Protein AF-A0A6M1YQ60-F1 (afdb_monomer_lite)

Foldseek 3Di:
DDDPVVVVVVVVVVVVVVVVPPPPDPPPVPPPPPPPPVPPPVQKDKDAALVLQKIKIWAADQATWMWIGRHNPSDIDDIDGQGRARFHKDKDAYNVLQKIKIWGDHPQWIWIWMGRHSPPDIDHIDTPDHPDPVRVCVVVVD

pLDDT: mean 78.51, std 19.52, range [37.66, 98.25]

Structure (mmCIF, N/CA/C/O backbone):
data_AF-A0A6M1YQ60-F1
#
_entry.id   AF-A0A6M1YQ60-F1
#
loop_
_atom_site.group_PDB
_atom_site.id
_atom_site.type_symbol
_atom_site.label_atom_id
_atom_site.label_alt_id
_atom_site.label_comp_id
_atom_site.label_asym_id
_atom_site.label_entity_id
_atom_site.label_seq_id
_atom_site.pdbx_PDB_ins_code
_atom_site.Cartn_x
_atom_site.Cartn_y
_atom_site.Cartn_z
_atom_site.occupancy
_atom_site.B_iso_or_equiv
_atom_site.auth_seq_id
_atom_site.auth_comp_id
_atom_site.auth_asym_id
_atom_site.auth_atom_id
_atom_site.pdbx_PDB_model_num
ATOM 1 N N . MET A 1 1 ? -66.506 -14.012 24.895 1.00 51.00 1 MET A N 1
ATOM 2 C CA . MET A 1 1 ? -65.122 -13.872 25.403 1.00 51.00 1 MET A CA 1
ATOM 3 C C . MET A 1 1 ? -64.561 -12.531 24.919 1.00 51.00 1 MET A C 1
ATOM 5 O O . MET A 1 1 ? -64.234 -12.409 23.747 1.00 51.00 1 MET A O 1
ATOM 9 N N . LYS A 1 2 ? -64.585 -11.475 25.751 1.00 49.53 2 LYS A N 1
ATOM 10 C CA . LYS A 1 2 ? -64.146 -10.119 25.353 1.00 49.53 2 LYS A CA 1
ATOM 11 C C . LYS A 1 2 ? -62.617 -10.096 25.237 1.00 49.53 2 LYS A C 1
ATOM 13 O O . LYS A 1 2 ? -61.923 -10.239 26.238 1.00 49.53 2 LYS A O 1
ATOM 18 N N . ARG A 1 3 ? -62.095 -9.955 24.015 1.00 52.72 3 ARG A N 1
ATOM 19 C CA . ARG A 1 3 ? -60.652 -9.887 23.737 1.00 52.72 3 ARG A CA 1
ATOM 20 C C . ARG A 1 3 ? -60.126 -8.546 24.257 1.00 52.72 3 ARG A C 1
ATOM 22 O O . ARG A 1 3 ? -60.527 -7.496 23.761 1.00 52.72 3 ARG A O 1
ATOM 29 N N . ASN A 1 4 ? -59.280 -8.575 25.287 1.00 48.88 4 ASN A N 1
ATOM 30 C CA . ASN A 1 4 ? -58.733 -7.380 25.935 1.00 48.88 4 ASN A CA 1
ATOM 31 C C . ASN A 1 4 ? -57.696 -6.675 25.038 1.00 48.88 4 ASN A C 1
ATOM 33 O O . ASN A 1 4 ? -56.492 -6.748 25.264 1.00 48.88 4 ASN A O 1
ATOM 37 N N . ILE A 1 5 ? -58.188 -5.961 24.025 1.00 58.28 5 ILE A N 1
ATOM 38 C CA . ILE A 1 5 ? -57.420 -5.145 23.067 1.00 58.28 5 ILE A CA 1
ATOM 39 C C . ILE A 1 5 ? -56.543 -4.082 23.747 1.00 58.28 5 ILE A C 1
ATOM 41 O O . ILE A 1 5 ? -55.521 -3.680 23.196 1.00 58.28 5 ILE A O 1
ATOM 45 N N . LYS A 1 6 ? -56.894 -3.687 24.977 1.00 54.69 6 LYS A N 1
ATOM 46 C CA . LYS A 1 6 ? -56.136 -2.719 25.777 1.00 54.69 6 LYS A CA 1
ATOM 47 C C . LYS A 1 6 ? -54.695 -3.168 26.043 1.00 54.69 6 LYS A C 1
ATOM 49 O O . LYS A 1 6 ? -53.793 -2.349 25.933 1.00 54.69 6 LYS A O 1
ATOM 54 N N . TYR A 1 7 ? -54.462 -4.453 26.321 1.00 56.53 7 TYR A N 1
ATOM 55 C CA . TYR A 1 7 ? -53.107 -4.952 26.593 1.00 56.53 7 TYR A CA 1
ATOM 56 C C . TYR A 1 7 ? -52.267 -5.097 25.321 1.00 56.53 7 TYR A C 1
ATOM 58 O O . TYR A 1 7 ? -51.057 -4.911 25.370 1.00 56.53 7 TYR A O 1
ATOM 66 N N . PHE A 1 8 ? -52.903 -5.375 24.179 1.00 58.25 8 PHE A N 1
ATOM 67 C CA . PHE A 1 8 ? -52.211 -5.501 22.896 1.00 58.25 8 PHE A CA 1
ATOM 68 C C . PHE A 1 8 ? -51.684 -4.148 22.399 1.00 58.25 8 PHE A C 1
ATOM 70 O O . PHE A 1 8 ? -50.525 -4.052 22.010 1.00 58.25 8 PHE A O 1
ATOM 77 N N . LEU A 1 9 ? -52.501 -3.092 22.496 1.00 58.38 9 LEU A N 1
ATOM 78 C CA . LEU A 1 9 ? -52.077 -1.725 22.167 1.00 58.38 9 LEU A CA 1
ATOM 79 C C . LEU A 1 9 ? -51.020 -1.196 23.145 1.00 58.38 9 LEU A C 1
ATOM 81 O O . LEU A 1 9 ? -50.093 -0.502 22.740 1.00 58.38 9 LEU A O 1
ATOM 85 N N . PHE A 1 10 ? -51.123 -1.544 24.429 1.00 60.50 10 PHE A N 1
ATOM 86 C CA . PHE A 1 10 ? -50.132 -1.120 25.417 1.00 60.50 10 PHE A CA 1
ATOM 87 C C . PHE A 1 10 ? -48.773 -1.798 25.189 1.00 60.50 10 PHE A C 1
ATOM 89 O O . PHE A 1 10 ? -47.738 -1.137 25.231 1.00 60.50 10 PHE A O 1
ATOM 96 N N . LEU A 1 11 ? -48.773 -3.097 24.869 1.00 59.19 11 LEU A N 1
ATOM 97 C CA . LEU A 1 11 ? -47.553 -3.840 24.558 1.00 59.19 11 LEU A CA 1
ATOM 98 C C . LEU A 1 11 ? -46.909 -3.360 23.246 1.00 59.19 11 LEU A C 1
ATOM 100 O O . LEU A 1 11 ? -45.688 -3.257 23.185 1.00 59.19 11 LEU A O 1
ATOM 104 N N . SER A 1 12 ? -47.697 -2.996 22.226 1.00 60.25 12 SER A N 1
ATOM 105 C CA . SER A 1 12 ? -47.151 -2.455 20.972 1.00 60.25 12 SER A CA 1
ATOM 106 C C . SER A 1 12 ? -46.519 -1.073 21.150 1.00 60.25 12 SER A C 1
ATOM 108 O O . SER A 1 12 ? -45.469 -0.815 20.572 1.00 60.25 12 SER A O 1
ATOM 110 N N . VAL A 1 13 ? -47.116 -0.197 21.970 1.00 62.91 13 VAL A N 1
ATOM 111 C CA . VAL A 1 13 ? -46.538 1.121 22.293 1.00 62.91 13 VAL A CA 1
ATOM 112 C C . VAL A 1 13 ? -45.266 0.969 23.127 1.00 62.91 13 VAL A C 1
ATOM 114 O O . VAL A 1 13 ? -44.291 1.668 22.872 1.00 62.91 13 VAL A O 1
ATOM 117 N N . LEU A 1 14 ? -45.237 0.023 24.072 1.00 60.06 14 LEU A N 1
ATOM 118 C CA . LEU A 1 14 ? -44.051 -0.254 24.883 1.00 60.06 14 LEU A CA 1
ATOM 119 C C . LEU A 1 14 ? -42.898 -0.803 24.031 1.00 60.06 14 LEU A C 1
ATOM 121 O O . LEU A 1 14 ? -41.773 -0.337 24.162 1.00 60.06 14 LEU A O 1
ATOM 125 N N . ILE A 1 15 ? -43.177 -1.730 23.110 1.00 60.47 15 ILE A N 1
ATOM 126 C CA . ILE A 1 15 ? -42.186 -2.251 22.158 1.00 60.47 15 ILE A CA 1
ATOM 127 C C . ILE A 1 15 ? -41.662 -1.125 21.254 1.00 60.47 15 ILE A C 1
ATOM 129 O O . ILE A 1 15 ? -40.450 -0.987 21.101 1.00 60.47 15 ILE A O 1
ATOM 133 N N . PHE A 1 16 ? -42.541 -0.274 20.716 1.00 57.75 16 PHE A N 1
ATOM 134 C CA . PHE A 1 16 ? -42.133 0.865 19.887 1.00 57.75 16 PHE A CA 1
ATOM 135 C C . PHE A 1 16 ? -41.270 1.867 20.669 1.00 57.75 16 PHE A C 1
ATOM 137 O O . PHE A 1 16 ? -40.276 2.348 20.139 1.00 57.75 16 PHE A O 1
ATOM 144 N N . ALA A 1 17 ? -41.587 2.117 21.945 1.00 55.88 17 ALA A N 1
ATOM 145 C CA . ALA A 1 17 ? -40.809 2.986 22.829 1.00 55.88 17 ALA A CA 1
ATOM 146 C C . ALA A 1 17 ? -39.434 2.400 23.212 1.00 55.88 17 ALA A C 1
ATOM 148 O O . ALA A 1 17 ? -38.486 3.150 23.453 1.00 55.88 17 ALA A O 1
ATOM 149 N N . ILE A 1 18 ? -39.307 1.069 23.272 1.00 57.75 18 ILE A N 1
ATOM 150 C CA . ILE A 1 18 ? -38.025 0.384 23.501 1.00 57.75 18 ILE A CA 1
ATOM 151 C C . ILE A 1 18 ? -37.140 0.500 22.250 1.00 57.75 18 ILE A C 1
ATOM 153 O O . ILE A 1 18 ? -35.975 0.877 22.368 1.00 57.75 18 ILE A O 1
ATOM 157 N N . PHE A 1 19 ? -37.694 0.269 21.052 1.00 54.72 19 PHE A N 1
ATOM 158 C CA . PHE A 1 19 ? -36.961 0.428 19.786 1.00 54.72 19 PHE A CA 1
ATOM 159 C C . PHE A 1 19 ? -36.668 1.893 19.425 1.00 54.72 19 PHE A C 1
ATOM 161 O O . PHE A 1 19 ? -35.659 2.169 18.780 1.00 54.72 19 PHE A O 1
ATOM 168 N N . SER A 1 20 ? -37.497 2.851 19.851 1.00 54.66 20 SER A N 1
ATOM 169 C CA . SER A 1 20 ? -37.264 4.278 19.583 1.00 54.66 20 SER A CA 1
ATOM 170 C C . SER A 1 20 ? -36.186 4.902 20.474 1.00 54.66 20 SER A C 1
ATOM 172 O O . SER A 1 20 ? -35.694 5.980 20.154 1.00 54.66 20 SER A O 1
ATOM 174 N N . ASN A 1 21 ? -35.840 4.267 21.602 1.00 47.41 21 ASN A N 1
ATOM 175 C CA . ASN A 1 21 ? -34.827 4.765 22.544 1.00 47.41 21 ASN A CA 1
ATOM 176 C C . ASN A 1 21 ? -33.454 4.113 22.377 1.00 47.41 21 ASN A C 1
ATOM 178 O O . ASN A 1 21 ? -32.457 4.634 22.879 1.00 47.41 21 ASN A O 1
ATOM 182 N N . THR A 1 22 ? -33.360 3.009 21.642 1.00 49.38 22 THR A N 1
ATOM 183 C CA . THR A 1 22 ? -32.078 2.617 21.075 1.00 49.38 22 THR A CA 1
ATOM 184 C C . THR A 1 22 ? -31.753 3.631 19.991 1.00 49.38 22 THR A C 1
ATOM 186 O O . THR A 1 22 ? -32.439 3.691 18.972 1.00 49.38 22 THR A O 1
ATOM 189 N N . LYS A 1 23 ? -30.721 4.449 20.206 1.00 49.50 23 LYS A N 1
ATOM 190 C CA . LYS A 1 23 ? -30.089 5.206 19.125 1.00 49.50 23 LYS A CA 1
ATOM 191 C C . LYS A 1 23 ? -29.528 4.196 18.114 1.00 49.50 23 LYS A C 1
ATOM 193 O O . LYS A 1 23 ? -28.358 3.848 18.176 1.00 49.50 23 LYS A O 1
ATOM 198 N N . ILE A 1 24 ? -30.377 3.664 17.234 1.00 50.19 24 ILE A N 1
ATOM 199 C CA . ILE A 1 24 ? -29.988 2.674 16.215 1.00 50.19 24 ILE A CA 1
ATOM 200 C C . ILE A 1 24 ? -29.188 3.345 15.093 1.00 50.19 24 ILE A C 1
ATOM 202 O O . ILE A 1 24 ? -28.464 2.678 14.373 1.00 50.19 24 ILE A O 1
ATOM 206 N N . PHE A 1 25 ? -29.207 4.670 15.013 1.00 48.47 25 PHE A N 1
ATOM 207 C CA . PHE A 1 25 ? -28.269 5.450 14.221 1.00 48.47 25 PHE A CA 1
ATOM 208 C C . PHE A 1 25 ? -28.033 6.756 14.982 1.00 48.47 25 PHE A C 1
ATOM 210 O O . PHE A 1 25 ? -28.721 7.751 14.777 1.00 48.47 25 PHE A O 1
ATOM 217 N N . ALA A 1 26 ? -27.127 6.740 15.964 1.00 42.09 26 ALA A N 1
ATOM 218 C CA . ALA A 1 26 ? -26.539 7.995 16.409 1.00 42.09 26 ALA A CA 1
ATOM 219 C C . ALA A 1 26 ? -25.651 8.469 15.258 1.00 42.09 26 ALA A C 1
ATOM 221 O O . ALA A 1 26 ? -24.578 7.920 15.020 1.00 42.09 26 ALA A O 1
ATOM 222 N N . GLU A 1 27 ? -26.165 9.433 14.507 1.00 47.38 27 GLU A N 1
ATOM 223 C CA . GLU A 1 27 ? -25.422 10.262 13.574 1.00 47.38 27 GLU A CA 1
ATOM 224 C C . GLU A 1 27 ? -24.254 10.940 14.308 1.00 47.38 27 GLU A C 1
ATOM 226 O O . GLU A 1 27 ? -24.351 12.073 14.761 1.00 47.38 27 GLU A O 1
ATOM 231 N N . GLU A 1 28 ? -23.135 10.238 14.446 1.00 47.44 28 GLU A N 1
ATOM 232 C CA . GLU A 1 28 ? -21.840 10.828 14.808 1.00 47.44 28 GLU A CA 1
ATOM 233 C C . GLU A 1 28 ? -20.909 10.863 13.583 1.00 47.44 28 GLU A C 1
ATOM 235 O O . GLU A 1 28 ? -19.687 10.933 13.687 1.00 47.44 28 GLU A O 1
ATOM 240 N N . PHE A 1 29 ? -21.503 10.801 12.385 1.00 45.72 29 PHE A N 1
ATOM 241 C CA . PHE A 1 29 ? -20.785 10.799 11.110 1.00 45.72 29 PHE A CA 1
ATOM 242 C C . PHE A 1 29 ? -20.543 12.214 10.549 1.00 45.72 29 PHE A C 1
ATOM 244 O O . PHE A 1 29 ? -19.791 12.374 9.593 1.00 45.72 29 PHE A O 1
ATOM 251 N N . TRP A 1 30 ? -21.143 13.252 11.147 1.00 43.41 30 TRP A N 1
ATOM 252 C CA . TRP A 1 30 ? -21.114 14.619 10.606 1.00 43.41 30 TRP A CA 1
ATOM 253 C C . TRP A 1 30 ? -20.130 15.585 11.279 1.00 43.41 30 TRP A C 1
ATOM 255 O O . TRP A 1 30 ? -19.920 16.673 10.753 1.00 43.41 30 TRP A O 1
ATOM 265 N N . ASP A 1 31 ? -19.433 15.175 12.343 1.00 49.56 31 ASP A N 1
ATOM 266 C CA . ASP A 1 31 ? -18.332 15.959 12.934 1.00 49.56 31 ASP A CA 1
ATOM 267 C C . ASP A 1 31 ? -16.970 15.663 12.277 1.00 49.56 31 ASP A C 1
ATOM 269 O O . ASP A 1 31 ? -15.908 15.849 12.875 1.00 49.56 31 ASP A O 1
ATOM 273 N N . ILE A 1 32 ? -16.961 15.214 11.017 1.00 51.06 32 ILE A N 1
ATOM 274 C CA . ILE A 1 32 ? -15.776 15.412 10.180 1.00 51.06 32 ILE A CA 1
ATOM 275 C C . ILE A 1 32 ? -15.835 16.887 9.772 1.00 51.06 32 ILE A C 1
ATOM 277 O O . ILE A 1 32 ? -16.698 17.235 8.961 1.00 51.06 32 ILE A O 1
ATOM 281 N N . PRO A 1 33 ? -14.981 17.786 10.307 1.00 43.47 33 PRO A N 1
ATOM 282 C CA . PRO A 1 33 ? -14.944 19.150 9.803 1.00 43.47 33 PRO A CA 1
ATOM 283 C C . PRO A 1 33 ? -14.747 19.044 8.292 1.00 43.47 33 PRO A C 1
ATOM 285 O O . PRO A 1 33 ? -13.812 18.381 7.845 1.00 43.47 33 PRO A O 1
ATOM 288 N N . ALA A 1 34 ? -15.656 19.641 7.518 1.00 38.12 34 ALA A N 1
ATOM 289 C CA . ALA A 1 34 ? -15.773 19.532 6.061 1.00 38.12 34 ALA A CA 1
ATOM 290 C C . ALA A 1 34 ? -14.585 20.153 5.287 1.00 38.12 34 ALA A C 1
ATOM 292 O O . ALA A 1 34 ? -14.743 20.830 4.273 1.00 38.12 34 ALA A O 1
ATOM 293 N N . LYS A 1 35 ? -13.361 19.970 5.779 1.00 43.41 35 LYS A N 1
ATOM 294 C CA . LYS A 1 35 ? -12.133 20.564 5.278 1.00 43.41 35 LYS A CA 1
ATOM 295 C C . LYS A 1 35 ? -10.942 19.627 5.468 1.00 43.41 35 LYS A C 1
ATOM 297 O O . LYS A 1 35 ? -9.871 20.050 5.887 1.00 43.41 35 LYS A O 1
ATOM 302 N N . GLN A 1 36 ? -11.093 18.372 5.066 1.00 39.56 36 GLN A N 1
ATOM 303 C CA . GLN A 1 36 ? -9.953 17.619 4.557 1.00 39.56 36 GLN A CA 1
ATOM 304 C C . GLN A 1 36 ? -10.212 17.289 3.095 1.00 39.56 36 GLN A C 1
ATOM 306 O O . GLN A 1 36 ? -10.482 16.160 2.706 1.00 39.56 36 GLN A O 1
ATOM 311 N N . ILE A 1 37 ? -10.137 18.332 2.265 1.00 37.66 37 ILE A N 1
ATOM 312 C CA . ILE A 1 37 ? -9.922 18.147 0.836 1.00 37.66 37 ILE A CA 1
ATOM 313 C C . ILE A 1 37 ? -8.532 17.520 0.733 1.00 37.66 37 ILE A C 1
ATOM 315 O O . ILE A 1 37 ? -7.522 18.226 0.786 1.00 37.66 37 ILE A O 1
ATOM 319 N N . VAL A 1 38 ? -8.467 16.191 0.645 1.00 44.09 38 VAL A N 1
ATOM 320 C CA . VAL A 1 38 ? -7.264 15.510 0.174 1.00 44.09 38 VAL A CA 1
ATOM 321 C C . VAL A 1 38 ? -7.070 16.051 -1.233 1.00 44.09 38 VAL A C 1
ATOM 323 O O . VAL A 1 38 ? -7.811 15.696 -2.148 1.00 44.09 38 VAL A O 1
ATOM 326 N N . LYS A 1 39 ? -6.145 17.004 -1.404 1.00 39.34 39 LYS A N 1
ATOM 327 C CA . LYS A 1 39 ? -5.684 17.381 -2.737 1.00 39.34 39 LYS A CA 1
ATOM 328 C C . LYS A 1 39 ? -5.250 16.073 -3.380 1.00 39.34 39 LYS A C 1
ATOM 330 O O . LYS A 1 39 ? -4.273 15.476 -2.937 1.00 39.34 39 LYS A O 1
ATOM 335 N N . SER A 1 40 ? -6.027 15.602 -4.350 1.00 43.12 40 SER A N 1
ATOM 336 C CA . SER A 1 40 ? -5.656 14.449 -5.151 1.00 43.12 40 SER A CA 1
ATOM 337 C C . SER A 1 40 ? -4.361 14.836 -5.851 1.00 43.12 40 SER A C 1
ATOM 339 O O . SER A 1 40 ? -4.370 15.648 -6.777 1.00 43.12 40 SER A O 1
ATOM 341 N N . ALA A 1 41 ? -3.226 14.345 -5.345 1.00 53.53 41 ALA A N 1
ATOM 342 C CA . ALA A 1 41 ? -2.028 14.259 -6.162 1.00 53.53 41 ALA A CA 1
ATOM 343 C C . ALA A 1 41 ? -2.461 13.497 -7.416 1.00 53.53 41 ALA A C 1
ATOM 345 O O . ALA A 1 41 ? -3.143 12.481 -7.286 1.00 53.53 41 ALA A O 1
ATOM 346 N N . THR A 1 42 ? -2.187 14.036 -8.602 1.00 60.25 42 THR A N 1
ATOM 347 C CA . THR A 1 42 ? -2.668 13.506 -9.884 1.00 60.25 42 THR A CA 1
ATOM 348 C C . THR A 1 42 ? -2.595 11.978 -9.908 1.00 60.25 42 THR A C 1
ATOM 350 O O . THR A 1 42 ? -1.516 11.401 -9.934 1.00 60.25 42 THR A O 1
ATOM 353 N N . GLY A 1 43 ? -3.762 11.331 -9.846 1.00 73.81 43 GLY A N 1
ATOM 354 C CA . GLY A 1 43 ? -3.910 9.880 -9.935 1.00 73.81 43 GLY A CA 1
ATOM 355 C C . GLY A 1 43 ? -3.669 9.055 -8.661 1.00 73.81 43 GLY A C 1
ATOM 356 O O . GLY A 1 43 ? -3.582 7.830 -8.772 1.00 73.81 43 GLY A O 1
ATOM 357 N N . ALA A 1 44 ? -3.682 9.668 -7.473 1.00 89.44 44 ALA A N 1
ATOM 358 C CA . ALA A 1 44 ? -3.833 8.955 -6.202 1.00 89.44 44 ALA A CA 1
ATOM 359 C C . ALA A 1 44 ? -5.072 8.032 -6.193 1.00 89.44 44 ALA A C 1
ATOM 361 O O . ALA A 1 44 ? -6.071 8.286 -6.880 1.00 89.44 44 ALA A O 1
ATOM 362 N N . LYS A 1 45 ? -5.009 6.956 -5.408 1.00 92.75 45 LYS A N 1
ATOM 363 C CA . LYS A 1 45 ? -6.104 6.006 -5.171 1.00 92.75 45 LYS A CA 1
ATOM 364 C C . LYS A 1 45 ? -6.337 5.829 -3.680 1.00 92.75 45 LYS A C 1
ATOM 366 O O . LYS A 1 45 ? -5.406 5.942 -2.887 1.00 92.75 45 LYS A O 1
ATOM 371 N N . ILE A 1 46 ? -7.583 5.549 -3.322 1.00 94.31 46 ILE A N 1
ATOM 372 C CA . ILE A 1 46 ? -8.030 5.382 -1.943 1.00 94.31 46 ILE A CA 1
ATOM 373 C C . ILE A 1 46 ? -8.937 4.161 -1.836 1.00 94.31 46 ILE A C 1
ATOM 375 O O . ILE A 1 46 ? -9.775 3.943 -2.710 1.00 94.31 46 ILE A O 1
ATOM 379 N N . VAL A 1 47 ? -8.765 3.389 -0.767 1.00 93.94 47 VAL A N 1
ATOM 380 C CA . VAL A 1 47 ? -9.646 2.280 -0.375 1.00 93.94 47 VAL A CA 1
ATOM 381 C C . VAL A 1 47 ? -9.818 2.269 1.139 1.00 93.94 47 VAL A C 1
ATOM 383 O O . VAL A 1 47 ? -9.014 2.858 1.865 1.00 93.94 47 VAL A O 1
ATOM 386 N N . SER A 1 48 ? -10.853 1.589 1.616 1.00 93.62 48 SER A N 1
ATOM 387 C CA . SER A 1 48 ? -11.076 1.347 3.037 1.00 93.62 48 SER A CA 1
ATOM 388 C C . SER A 1 48 ? -11.504 -0.092 3.284 1.00 93.62 48 SER A C 1
ATOM 390 O O . SER A 1 48 ? -11.944 -0.778 2.361 1.00 93.62 48 SER A O 1
ATOM 392 N N . ASP A 1 49 ? -11.411 -0.517 4.540 1.00 88.44 49 ASP A N 1
ATOM 393 C CA . ASP A 1 49 ? -12.100 -1.717 5.012 1.00 88.44 49 ASP A CA 1
ATOM 394 C C . ASP A 1 49 ? -13.631 -1.524 4.997 1.00 88.44 49 ASP A C 1
ATOM 396 O O . ASP A 1 49 ? -14.138 -0.413 4.787 1.00 88.44 49 ASP A O 1
ATOM 400 N N . THR A 1 50 ? -14.395 -2.598 5.219 1.00 86.69 50 THR A N 1
ATOM 401 C CA . THR A 1 50 ? -15.871 -2.549 5.184 1.00 86.69 50 THR A CA 1
ATOM 402 C C . THR A 1 50 ? -16.447 -1.637 6.269 1.00 86.69 50 THR A C 1
ATOM 404 O O . THR A 1 50 ? -17.501 -1.034 6.079 1.00 86.69 50 THR A O 1
ATOM 407 N N . ALA A 1 51 ? -15.754 -1.513 7.404 1.00 83.69 51 ALA A N 1
ATOM 408 C CA . ALA A 1 51 ? -16.146 -0.622 8.492 1.00 83.69 51 ALA A CA 1
ATOM 409 C C . ALA A 1 51 ? -15.807 0.856 8.217 1.00 83.69 51 ALA A C 1
ATOM 411 O O . ALA A 1 51 ? -16.267 1.732 8.950 1.00 83.69 51 ALA A O 1
ATOM 412 N N . GLY A 1 52 ? -14.980 1.143 7.208 1.00 86.44 52 GLY A N 1
ATOM 413 C CA . GLY A 1 52 ? 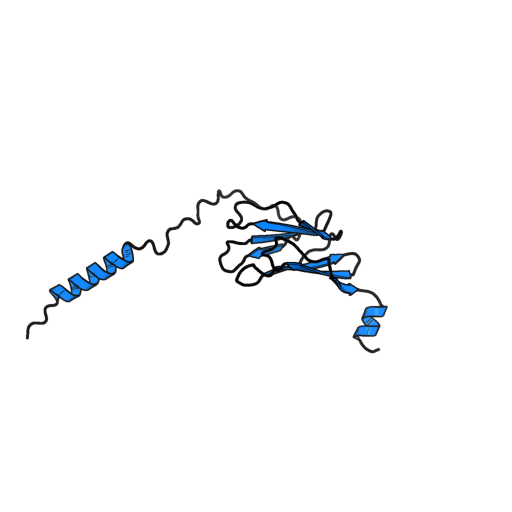-14.432 2.468 6.923 1.00 86.44 52 GLY A CA 1
ATOM 414 C C . GLY A 1 52 ? -13.426 2.972 7.963 1.00 86.44 52 GLY A C 1
ATOM 415 O O . GLY A 1 52 ? -12.987 4.117 7.872 1.00 86.44 52 GLY A O 1
ATOM 416 N N . LYS A 1 53 ? -13.071 2.161 8.967 1.00 90.69 53 LYS A N 1
ATOM 417 C CA . LYS A 1 53 ? -12.171 2.550 10.060 1.00 90.69 53 LYS A CA 1
ATOM 418 C C . LYS A 1 53 ? -10.741 2.661 9.558 1.00 90.69 53 LYS A C 1
ATOM 420 O O . LYS A 1 53 ? -10.052 3.625 9.899 1.00 90.69 53 LYS A O 1
ATOM 425 N N . ASN A 1 54 ? -10.310 1.681 8.768 1.00 94.25 54 ASN A N 1
ATOM 426 C CA . ASN A 1 54 ? -9.004 1.691 8.136 1.00 94.25 54 ASN A CA 1
ATOM 427 C C . ASN A 1 54 ? -9.120 2.284 6.732 1.00 94.25 54 ASN A C 1
ATOM 429 O O . ASN A 1 54 ? -9.869 1.772 5.903 1.00 94.25 54 ASN A O 1
ATOM 433 N N . VAL A 1 55 ? -8.371 3.353 6.460 1.00 96.25 55 VAL A N 1
ATOM 434 C CA . VAL A 1 55 ? -8.367 4.040 5.159 1.00 96.25 55 VAL A CA 1
ATOM 435 C C . VAL A 1 55 ? -6.945 4.106 4.629 1.00 96.25 55 VAL A C 1
ATOM 437 O O . VAL A 1 55 ? -6.039 4.546 5.334 1.00 96.25 55 VAL A O 1
ATOM 440 N N . TYR A 1 56 ? -6.752 3.719 3.373 1.00 96.25 56 TYR A N 1
ATOM 441 C CA . TYR A 1 56 ? -5.450 3.647 2.721 1.00 96.25 56 TYR A CA 1
ATOM 442 C C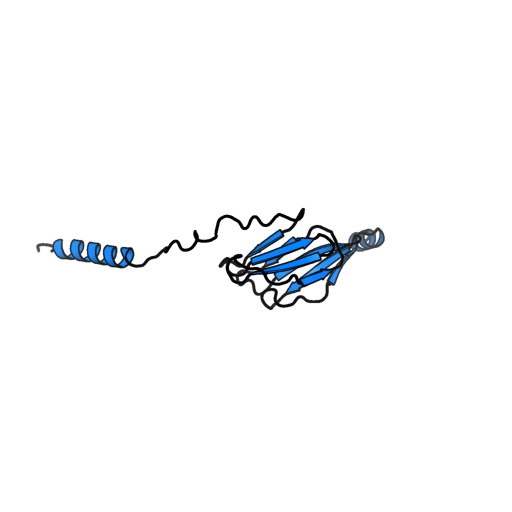 . TYR A 1 56 ? -5.418 4.552 1.502 1.00 96.25 56 TYR A C 1
ATOM 444 O O . TYR A 1 56 ? -6.329 4.508 0.679 1.00 96.25 56 TYR A O 1
ATOM 452 N N . VAL A 1 57 ? -4.359 5.345 1.360 1.00 95.31 57 VAL A N 1
ATOM 453 C CA . VAL A 1 57 ? -4.154 6.222 0.202 1.00 95.31 57 VAL A CA 1
ATOM 454 C C . VAL A 1 57 ? -2.814 5.897 -0.433 1.00 95.31 57 VAL A C 1
ATOM 456 O O . VAL A 1 57 ? -1.777 6.142 0.181 1.00 95.31 57 VAL A O 1
ATOM 459 N N . ALA A 1 58 ? -2.843 5.387 -1.663 1.00 94.81 58 ALA A N 1
ATOM 460 C CA . ALA A 1 58 ? -1.661 5.188 -2.494 1.00 94.81 58 ALA A CA 1
ATOM 461 C C . ALA A 1 58 ? -1.523 6.349 -3.479 1.00 94.81 58 ALA A C 1
ATOM 463 O O . ALA A 1 58 ? -2.495 6.757 -4.121 1.00 94.81 58 ALA A O 1
ATOM 464 N N . TYR A 1 59 ? -0.322 6.897 -3.610 1.00 93.31 59 TYR A N 1
ATOM 465 C CA . TYR A 1 59 ? -0.069 8.035 -4.484 1.00 93.31 59 TYR A CA 1
ATOM 466 C C . TYR A 1 59 ? 1.366 8.049 -4.996 1.00 93.31 59 TYR A C 1
ATOM 468 O O . TYR A 1 59 ? 2.301 7.612 -4.327 1.00 93.31 59 TYR A O 1
ATOM 476 N N . ALA A 1 60 ? 1.520 8.622 -6.185 1.00 89.75 60 ALA A N 1
ATOM 477 C CA . ALA A 1 60 ? 2.797 8.825 -6.840 1.00 89.75 60 ALA A CA 1
ATOM 478 C C . ALA A 1 60 ? 3.048 10.330 -6.986 1.00 89.75 60 ALA A C 1
ATOM 480 O O . ALA A 1 60 ? 2.163 11.074 -7.412 1.00 89.75 60 ALA A O 1
ATOM 481 N N . CYS A 1 61 ? 4.229 10.796 -6.583 1.00 80.50 61 CYS A N 1
ATOM 482 C CA . CYS A 1 61 ? 4.639 12.192 -6.767 1.00 80.50 61 CYS A CA 1
ATOM 483 C C . CYS A 1 61 ? 6.111 12.255 -7.180 1.00 80.50 61 CYS A C 1
ATOM 485 O O . CYS A 1 61 ? 6.409 12.46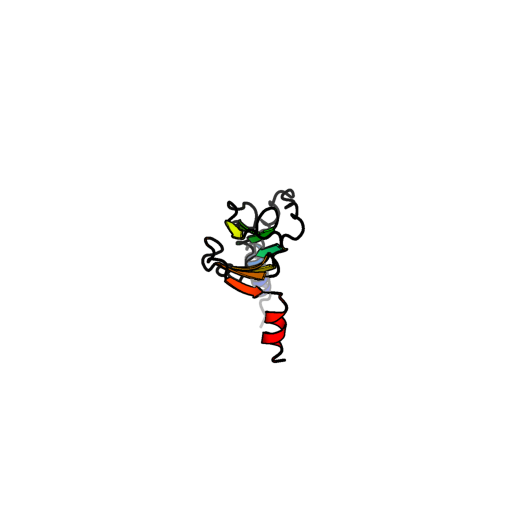7 -8.348 1.00 80.50 61 CYS A O 1
ATOM 487 N N . ILE A 1 62 ? 7.011 12.004 -6.227 1.00 84.81 62 ILE A N 1
ATOM 488 C CA . ILE A 1 62 ? 8.457 11.824 -6.459 1.00 84.81 62 ILE A CA 1
ATOM 489 C C . ILE A 1 62 ? 8.827 10.337 -6.361 1.00 84.81 62 ILE A C 1
ATOM 491 O O . ILE A 1 62 ? 9.790 9.885 -6.962 1.00 84.81 62 ILE A O 1
ATOM 495 N N . SER A 1 63 ? 8.041 9.588 -5.594 1.00 90.75 63 SER A N 1
ATOM 496 C CA . SER A 1 63 ? 8.166 8.156 -5.369 1.00 90.75 63 SER A CA 1
ATOM 497 C C . SER A 1 63 ? 6.774 7.559 -5.170 1.00 90.75 63 SER A C 1
ATOM 499 O O . SER A 1 63 ? 5.794 8.298 -4.961 1.00 90.75 63 SER A O 1
ATOM 501 N N . MET A 1 64 ? 6.682 6.233 -5.207 1.00 93.75 64 MET A N 1
ATOM 502 C CA . MET A 1 64 ? 5.461 5.511 -4.885 1.00 93.75 64 MET A CA 1
ATOM 503 C C . MET A 1 64 ? 5.310 5.452 -3.372 1.00 93.75 64 MET A C 1
ATOM 505 O O . MET A 1 64 ? 6.195 4.951 -2.679 1.00 93.75 64 MET A O 1
ATOM 509 N N . ASN A 1 65 ? 4.201 5.966 -2.850 1.00 94.38 65 ASN A N 1
ATOM 510 C CA . ASN A 1 65 ? 3.965 6.062 -1.416 1.00 94.38 65 ASN A CA 1
ATOM 511 C C . ASN A 1 65 ? 2.570 5.577 -1.044 1.00 94.38 65 ASN A C 1
ATOM 513 O O . ASN A 1 65 ? 1.615 5.714 -1.811 1.00 94.38 65 ASN A O 1
ATOM 517 N N . ILE A 1 66 ? 2.446 5.106 0.193 1.00 95.31 66 ILE A N 1
ATOM 518 C CA . ILE A 1 66 ? 1.166 4.823 0.830 1.00 95.31 66 ILE A CA 1
ATOM 519 C C . ILE A 1 66 ? 1.086 5.485 2.208 1.00 95.31 66 ILE A C 1
ATOM 521 O O . ILE A 1 66 ? 2.074 5.577 2.936 1.00 95.31 66 ILE A O 1
ATOM 525 N N . LYS A 1 67 ? -0.105 5.957 2.572 1.00 95.75 67 LYS A N 1
ATOM 526 C CA . LYS A 1 67 ? -0.460 6.369 3.936 1.00 95.75 67 LYS A CA 1
ATOM 527 C C . LYS A 1 67 ? -1.670 5.593 4.421 1.00 95.75 67 LYS A C 1
ATOM 529 O O . LYS A 1 67 ? -2.533 5.245 3.612 1.00 95.75 67 LYS A O 1
ATOM 534 N N . LYS A 1 68 ? -1.767 5.403 5.737 1.00 96.06 68 LYS A N 1
ATOM 535 C CA . LYS A 1 68 ? -2.946 4.812 6.368 1.00 96.06 68 LYS A CA 1
ATOM 536 C C . LYS A 1 68 ? -3.552 5.700 7.442 1.00 96.06 68 LYS A C 1
ATOM 538 O O . LYS A 1 68 ? -2.860 6.499 8.067 1.00 96.06 68 LYS A O 1
ATOM 543 N N . SER A 1 69 ? -4.834 5.497 7.673 1.00 96.81 69 SER A N 1
ATOM 544 C CA . SER A 1 69 ? -5.603 5.975 8.814 1.00 96.81 69 SER A CA 1
ATOM 545 C C . SER A 1 69 ? -6.241 4.768 9.494 1.00 96.81 69 SER A C 1
ATOM 547 O O . SER A 1 69 ? -6.579 3.796 8.822 1.00 96.81 69 SER A O 1
ATOM 549 N N . SER A 1 70 ? -6.405 4.842 10.811 1.00 96.12 70 SER A N 1
ATOM 550 C CA . SER A 1 70 ? -7.160 3.880 11.628 1.00 96.12 70 SER A CA 1
ATOM 551 C C . SER A 1 70 ? -8.316 4.548 12.389 1.00 96.12 70 SER A C 1
ATOM 553 O O . SER A 1 70 ? -8.869 3.977 13.335 1.00 96.12 70 SER A O 1
ATOM 555 N N . ASP A 1 71 ? -8.658 5.777 11.992 1.00 95.94 71 ASP A N 1
ATOM 556 C CA . ASP A 1 71 ? -9.627 6.664 12.631 1.00 95.94 71 ASP A CA 1
ATOM 557 C C . ASP A 1 71 ? -10.591 7.301 11.615 1.00 95.94 71 ASP A C 1
ATOM 559 O O . ASP A 1 71 ? -10.975 8.465 11.745 1.00 95.94 71 ASP A O 1
ATOM 563 N N . TYR A 1 72 ? -11.022 6.515 10.623 1.00 92.31 72 TYR A N 1
ATOM 564 C CA . TYR A 1 72 ? -11.998 6.922 9.601 1.00 92.31 72 TYR A CA 1
ATOM 565 C C . TYR A 1 72 ? -11.519 8.084 8.717 1.00 92.31 72 TYR A C 1
ATOM 567 O O . TYR A 1 72 ? -12.305 8.919 8.272 1.00 92.31 72 TYR A O 1
ATOM 575 N N . GLY A 1 73 ? -10.209 8.168 8.478 1.00 92.12 73 GLY A N 1
ATOM 576 C CA . GLY A 1 73 ? -9.596 9.214 7.663 1.00 92.12 73 GLY A CA 1
ATOM 577 C C . GLY A 1 73 ? -9.427 10.559 8.372 1.00 92.12 73 GLY A C 1
ATOM 578 O O . GLY A 1 73 ? -9.053 11.524 7.706 1.00 92.12 73 GLY A O 1
ATOM 579 N N . LYS A 1 74 ? -9.671 10.648 9.690 1.00 90.25 74 LYS A N 1
ATOM 580 C CA . LYS A 1 74 ? -9.475 11.888 10.467 1.00 90.25 74 LYS A CA 1
ATOM 581 C C . LYS A 1 74 ? -7.997 12.258 10.576 1.00 90.25 74 LYS A C 1
ATOM 583 O O . LYS A 1 74 ? -7.645 13.432 10.475 1.00 90.25 74 LYS A O 1
ATOM 588 N N . THR A 1 75 ? -7.123 11.272 10.759 1.00 94.12 75 THR A N 1
ATOM 589 C CA . THR A 1 75 ? -5.670 11.451 10.763 1.00 94.12 75 THR A CA 1
ATOM 590 C C . THR A 1 75 ? -4.986 10.374 9.927 1.00 94.12 75 THR A C 1
ATOM 592 O O . THR A 1 75 ? -5.494 9.270 9.757 1.00 94.12 75 THR A O 1
ATOM 595 N N . PHE A 1 76 ? -3.820 10.704 9.367 1.00 95.25 76 PHE A N 1
ATOM 596 C CA . PHE A 1 76 ? -3.017 9.771 8.578 1.00 95.25 76 PHE A CA 1
ATOM 597 C C . PHE A 1 76 ? -1.613 9.655 9.155 1.00 95.25 76 PHE A C 1
ATOM 599 O O . PHE A 1 76 ? -1.018 10.650 9.574 1.00 95.25 76 PHE A O 1
ATOM 606 N N . SER A 1 77 ? -1.069 8.443 9.112 1.00 94.81 77 SER A N 1
ATOM 607 C CA . SER A 1 77 ? 0.316 8.159 9.464 1.00 94.81 77 SER A CA 1
ATOM 608 C C . SER A 1 77 ? 1.307 8.881 8.542 1.00 94.81 77 SER A C 1
ATOM 610 O O . SER A 1 77 ? 0.968 9.409 7.472 1.00 94.81 77 SER A O 1
ATOM 612 N N . SER A 1 78 ? 2.582 8.837 8.930 1.00 94.00 78 SER A N 1
ATOM 613 C CA . SER A 1 78 ? 3.687 9.068 7.998 1.00 94.00 78 SER A CA 1
ATOM 614 C C . SER A 1 78 ? 3.573 8.139 6.786 1.00 94.00 78 SER A C 1
ATOM 616 O O . SER A 1 78 ? 3.004 7.048 6.881 1.00 94.00 78 SER A O 1
ATOM 618 N N . SER A 1 79 ? 4.077 8.598 5.640 1.00 92.75 79 SER A N 1
ATOM 619 C CA . SER A 1 79 ? 4.076 7.802 4.414 1.00 92.75 79 SER A CA 1
ATOM 620 C C . SER A 1 79 ? 5.130 6.710 4.454 1.00 92.75 79 SER A C 1
ATOM 622 O O . SER A 1 79 ? 6.275 6.978 4.817 1.00 92.75 79 SER A O 1
ATOM 624 N N . SER A 1 80 ? 4.746 5.528 3.990 1.00 94.88 80 SER A N 1
ATOM 625 C CA . SER A 1 80 ? 5.659 4.440 3.661 1.00 94.88 80 SER A CA 1
ATOM 626 C C . SER A 1 80 ? 5.961 4.501 2.168 1.00 94.88 80 SER A C 1
ATOM 628 O O . SER A 1 80 ? 5.039 4.483 1.348 1.00 94.88 80 SER A O 1
ATOM 630 N N . GLN A 1 81 ? 7.239 4.607 1.813 1.00 95.00 81 GLN A N 1
ATOM 631 C CA . GLN A 1 81 ? 7.674 4.552 0.422 1.00 95.00 81 GLN A CA 1
ATOM 632 C C . GLN A 1 81 ? 7.724 3.090 -0.029 1.00 95.00 81 GLN A C 1
ATOM 634 O O . GLN A 1 81 ? 8.335 2.266 0.644 1.00 95.00 81 GLN A O 1
ATOM 639 N N . LEU A 1 82 ? 7.087 2.782 -1.158 1.00 94.81 82 LEU A N 1
ATOM 640 C CA . LEU A 1 82 ? 7.068 1.442 -1.749 1.00 94.81 82 LEU A CA 1
ATOM 641 C C . LEU A 1 82 ? 8.059 1.307 -2.910 1.00 94.81 82 LEU A C 1
ATOM 643 O O . LEU A 1 82 ? 8.560 0.225 -3.153 1.00 94.81 82 LEU A O 1
ATOM 647 N N . GLY A 1 83 ? 8.362 2.386 -3.630 1.00 92.31 83 GLY A N 1
ATOM 648 C CA . GLY A 1 83 ? 9.258 2.345 -4.792 1.00 92.31 83 GLY A CA 1
ATOM 649 C C . GLY A 1 83 ? 9.627 3.742 -5.272 1.00 92.31 83 GLY A C 1
ATOM 650 O O . GLY A 1 83 ? 9.109 4.727 -4.745 1.00 92.31 83 GLY A O 1
ATOM 651 N N . SER A 1 84 ? 10.523 3.858 -6.248 1.00 89.12 84 SER A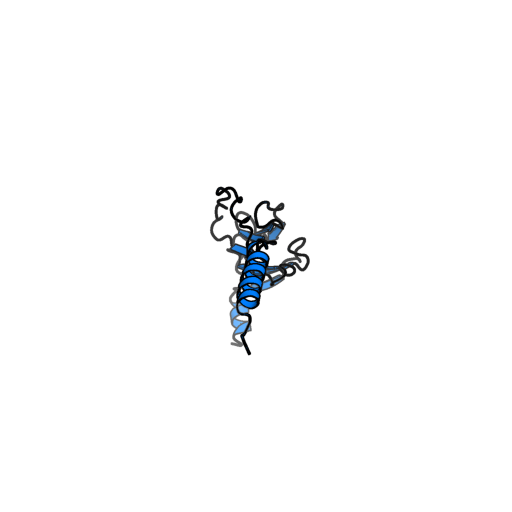 N 1
ATOM 652 C CA . SER A 1 84 ? 10.919 5.148 -6.843 1.00 89.12 84 SER A CA 1
ATOM 653 C C . SER A 1 84 ? 9.988 5.609 -7.968 1.00 89.12 84 SER A C 1
ATOM 655 O O . SER A 1 84 ? 10.056 6.763 -8.386 1.00 89.12 84 SER A O 1
ATOM 657 N N . GLY A 1 85 ? 9.063 4.753 -8.401 1.00 80.38 85 GLY A N 1
ATOM 658 C CA . GLY A 1 85 ? 8.159 5.022 -9.508 1.00 80.38 85 GLY A CA 1
ATOM 659 C C . GLY A 1 85 ? 7.200 6.185 -9.286 1.00 80.38 85 GLY A C 1
ATOM 660 O O . GLY A 1 85 ? 6.677 6.409 -8.194 1.00 80.38 85 GLY A O 1
ATOM 661 N N . VAL A 1 86 ? 6.903 6.883 -10.382 1.00 82.12 86 VAL A N 1
ATOM 662 C CA . VAL A 1 86 ? 5.897 7.958 -10.441 1.00 82.12 86 VAL A CA 1
ATOM 663 C C . VAL A 1 86 ? 4.622 7.542 -11.190 1.00 82.12 86 VAL A C 1
ATOM 665 O O . VAL A 1 86 ? 3.735 8.365 -11.420 1.00 82.12 86 VAL A O 1
ATOM 668 N N . GLY A 1 87 ? 4.518 6.268 -11.586 1.00 84.12 87 GLY A N 1
ATOM 669 C CA . GLY A 1 87 ? 3.338 5.726 -12.257 1.00 84.12 87 GLY A CA 1
ATOM 670 C C . GLY A 1 87 ? 2.116 5.685 -11.341 1.00 84.12 87 GLY A C 1
ATOM 671 O O . GLY A 1 87 ? 2.238 5.587 -10.123 1.00 84.12 87 GLY A O 1
ATOM 672 N N . LEU A 1 88 ? 0.919 5.762 -11.926 1.00 87.38 88 LEU A N 1
ATOM 673 C CA . LEU A 1 88 ? -0.320 5.787 -11.150 1.00 87.38 88 LEU A CA 1
ATOM 674 C C . LEU A 1 88 ? -0.528 4.457 -10.415 1.00 87.38 88 LEU A C 1
ATOM 676 O O . LEU A 1 88 ? -0.533 3.411 -11.070 1.00 87.38 88 LEU A O 1
ATOM 680 N N . PRO A 1 89 ? -0.738 4.475 -9.088 1.00 93.31 89 PRO A N 1
ATOM 681 C CA . PRO A 1 89 ? -0.982 3.248 -8.357 1.00 93.31 89 PRO A CA 1
ATOM 682 C C . PRO A 1 89 ? -2.391 2.719 -8.605 1.00 93.31 89 PRO A C 1
ATOM 684 O O . PRO A 1 89 ? -3.316 3.462 -8.955 1.00 93.31 89 PRO A O 1
ATOM 687 N N . ASN A 1 90 ? -2.560 1.437 -8.309 1.00 94.44 90 ASN A N 1
ATOM 688 C CA . ASN A 1 90 ? -3.836 0.838 -7.962 1.00 94.44 90 ASN A CA 1
ATOM 689 C C . ASN A 1 90 ? -3.718 0.178 -6.585 1.00 94.44 90 ASN A C 1
ATOM 691 O O . ASN A 1 90 ? -2.640 -0.280 -6.207 1.00 94.44 90 ASN A O 1
ATOM 695 N N . ILE A 1 91 ? -4.804 0.169 -5.821 1.00 96.12 91 ILE A N 1
ATOM 696 C CA . ILE A 1 91 ? -4.815 -0.323 -4.443 1.00 96.12 91 ILE A CA 1
ATOM 697 C C . ILE A 1 91 ? -6.122 -1.056 -4.158 1.00 96.12 91 ILE A C 1
ATOM 699 O O . ILE A 1 91 ? -7.184 -0.656 -4.631 1.00 96.12 91 ILE A O 1
ATOM 703 N N . SER A 1 92 ? -6.034 -2.126 -3.374 1.00 95.12 92 SER A N 1
ATOM 704 C CA . SER A 1 92 ? -7.179 -2.876 -2.861 1.00 95.12 92 SER A CA 1
ATOM 705 C C . SER A 1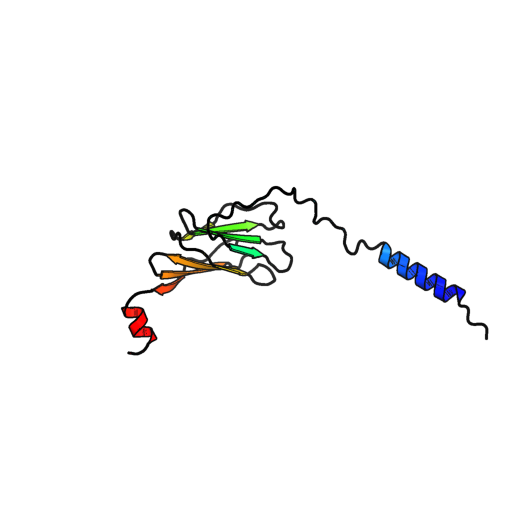 92 ? -6.917 -3.351 -1.435 1.00 95.12 92 SER A C 1
ATOM 707 O O . SER A 1 92 ? -5.770 -3.407 -0.987 1.00 95.12 92 SER A O 1
ATOM 709 N N . THR A 1 93 ? -7.985 -3.676 -0.713 1.00 93.88 93 THR A N 1
ATOM 710 C CA . THR A 1 93 ? -7.906 -4.253 0.628 1.00 93.88 93 THR A CA 1
ATOM 711 C C . THR A 1 93 ? -9.052 -5.235 0.850 1.00 93.88 93 THR A C 1
ATOM 713 O O . THR A 1 93 ? -10.038 -5.202 0.112 1.00 93.88 93 THR A O 1
ATOM 716 N N . ASN A 1 94 ? -8.904 -6.138 1.818 1.00 89.25 94 ASN A N 1
ATOM 717 C CA . ASN A 1 94 ? -9.971 -7.050 2.219 1.00 89.25 94 ASN A CA 1
ATOM 718 C C . ASN A 1 94 ? -10.962 -6.373 3.187 1.00 89.25 94 ASN A C 1
ATOM 720 O O . ASN A 1 94 ? -10.731 -5.268 3.674 1.00 89.25 94 ASN A O 1
ATOM 724 N N . ASP A 1 95 ? -12.045 -7.075 3.522 1.00 87.56 95 ASP A N 1
ATOM 725 C CA . ASP A 1 95 ? -13.130 -6.547 4.363 1.00 87.56 95 ASP A CA 1
ATOM 726 C C . ASP A 1 95 ? -12.671 -6.054 5.746 1.00 87.56 95 ASP A C 1
ATOM 728 O O . ASP A 1 95 ? -13.271 -5.140 6.312 1.00 87.56 95 ASP A O 1
ATOM 732 N N . THR A 1 96 ? -11.603 -6.647 6.294 1.00 85.81 96 THR A N 1
ATOM 733 C CA . THR A 1 96 ? -11.044 -6.292 7.610 1.00 85.81 96 THR A CA 1
ATOM 734 C C . THR A 1 96 ? -9.955 -5.221 7.546 1.00 85.81 96 THR A C 1
ATOM 736 O O . THR A 1 96 ? -9.506 -4.745 8.590 1.00 85.81 96 THR A O 1
ATOM 739 N N . GLY A 1 97 ? -9.481 -4.869 6.349 1.00 89.19 97 GLY A N 1
ATOM 740 C CA . GLY A 1 97 ? -8.319 -4.006 6.165 1.00 89.19 97 GLY A CA 1
ATOM 741 C C . GLY A 1 97 ? -6.980 -4.668 6.502 1.00 89.19 97 GLY A C 1
ATOM 742 O O . GLY A 1 97 ? -5.955 -4.003 6.441 1.00 89.19 97 GLY A O 1
ATOM 743 N N . GLU A 1 98 ? -6.951 -5.932 6.933 1.00 93.88 98 GLU A N 1
ATOM 744 C CA . GLU A 1 98 ? -5.721 -6.629 7.346 1.00 93.88 98 GLU A CA 1
ATOM 745 C C . GLU A 1 98 ? -4.749 -6.789 6.182 1.00 93.88 98 GLU A C 1
ATOM 747 O O . GLU A 1 98 ? -3.553 -6.527 6.336 1.00 93.88 98 GLU A O 1
ATOM 752 N N . TYR A 1 99 ? -5.286 -7.149 5.015 1.00 95.19 99 TYR A N 1
ATOM 753 C CA . TYR A 1 99 ? -4.517 -7.323 3.796 1.00 95.19 99 TYR A CA 1
ATOM 754 C C . TYR A 1 99 ? -4.701 -6.124 2.880 1.00 95.19 99 TYR A C 1
ATOM 756 O O . TYR A 1 99 ? -5.825 -5.768 2.518 1.00 95.19 99 TYR A O 1
ATOM 764 N N . VAL A 1 100 ? -3.592 -5.510 2.480 1.00 96.81 100 VAL A N 1
ATOM 765 C CA . VAL A 1 100 ? -3.574 -4.359 1.570 1.00 96.81 100 VAL A CA 1
ATOM 766 C C . VAL A 1 100 ? -2.627 -4.670 0.429 1.00 96.81 100 VAL A C 1
ATOM 768 O O . VAL A 1 100 ? -1.477 -5.022 0.673 1.00 96.81 100 VAL A O 1
ATOM 771 N N . TYR A 1 101 ? -3.089 -4.508 -0.806 1.00 97.25 101 TYR A N 1
ATOM 772 C CA . TYR A 1 101 ? -2.308 -4.774 -2.012 1.00 97.25 101 TYR A CA 1
ATOM 773 C C . TYR A 1 101 ? -2.183 -3.500 -2.827 1.00 97.25 101 TYR A C 1
ATOM 775 O O . TYR A 1 101 ? -3.188 -2.834 -3.088 1.00 97.25 101 TYR A O 1
ATOM 783 N N . VAL A 1 102 ? -0.967 -3.180 -3.255 1.00 96.69 102 VAL A N 1
ATOM 784 C CA . VAL A 1 102 ? -0.674 -2.024 -4.102 1.00 96.69 102 VAL A CA 1
ATOM 785 C C . VAL A 1 102 ? 0.097 -2.496 -5.319 1.00 96.69 102 VAL A C 1
ATOM 787 O O . VAL A 1 102 ? 1.083 -3.217 -5.181 1.00 96.69 102 VAL A O 1
ATOM 790 N N . ILE A 1 103 ? -0.325 -2.045 -6.495 1.00 95.56 103 ILE A N 1
ATOM 791 C CA . ILE A 1 103 ? 0.425 -2.212 -7.739 1.00 95.56 103 ILE A CA 1
ATOM 792 C C . ILE A 1 103 ? 0.732 -0.856 -8.355 1.00 95.56 103 ILE A C 1
ATOM 794 O O . ILE A 1 103 ? -0.045 0.093 -8.217 1.00 95.56 103 ILE A O 1
ATOM 798 N N . TRP A 1 104 ? 1.859 -0.759 -9.044 1.00 94.38 104 TRP A N 1
ATOM 799 C CA . TRP A 1 104 ? 2.248 0.440 -9.778 1.00 94.38 104 TRP A CA 1
ATOM 800 C C . TRP A 1 104 ? 3.176 0.093 -10.932 1.00 94.38 104 TRP A C 1
ATOM 802 O O . TRP A 1 104 ? 3.704 -1.013 -11.015 1.00 94.38 104 TRP A O 1
ATOM 812 N N . VAL A 1 105 ? 3.371 1.061 -11.824 1.00 90.81 105 VAL A N 1
ATOM 813 C CA . VAL A 1 105 ? 4.311 0.940 -12.937 1.00 90.81 105 VAL A CA 1
ATOM 814 C C . VAL A 1 105 ? 5.498 1.872 -12.718 1.00 90.81 105 VAL A C 1
ATOM 816 O O . VAL A 1 105 ? 5.326 3.045 -12.381 1.00 90.81 105 VAL A O 1
ATOM 819 N N . GLU A 1 106 ? 6.698 1.352 -12.942 1.00 90.31 106 GLU A N 1
ATOM 820 C CA . GLU A 1 106 ? 7.966 2.079 -12.913 1.00 90.31 106 GLU A CA 1
ATOM 821 C C . GLU A 1 106 ? 8.865 1.535 -14.022 1.00 90.31 106 GLU A C 1
ATOM 823 O O . GLU A 1 106 ? 9.004 0.326 -14.153 1.00 90.31 106 GLU A O 1
ATOM 828 N N . ASP A 1 107 ? 9.424 2.406 -14.865 1.00 89.19 107 ASP A N 1
ATOM 829 C CA . ASP A 1 107 ? 10.346 2.020 -15.945 1.00 89.19 107 ASP A CA 1
ATOM 830 C C . ASP A 1 107 ? 9.862 0.853 -16.824 1.00 89.19 107 ASP A C 1
ATOM 832 O O . ASP A 1 107 ? 10.623 -0.042 -17.180 1.00 89.19 107 ASP A O 1
ATOM 836 N N . LYS A 1 108 ? 8.576 0.885 -17.208 1.00 89.19 108 LYS A N 1
ATOM 837 C CA . LYS A 1 108 ? 7.879 -0.162 -17.989 1.00 89.19 108 LYS A CA 1
ATOM 838 C C . LYS A 1 108 ? 7.693 -1.496 -17.259 1.00 89.19 108 LYS A C 1
ATOM 840 O O . LYS A 1 108 ? 7.249 -2.459 -17.876 1.00 89.19 108 LYS A O 1
ATOM 845 N N . LYS A 1 109 ? 7.962 -1.551 -15.962 1.00 91.19 109 LYS A N 1
ATOM 846 C CA . LYS A 1 109 ? 7.778 -2.730 -15.122 1.00 91.19 109 LYS A CA 1
ATOM 847 C C . LYS A 1 109 ? 6.567 -2.557 -14.222 1.00 91.19 109 LYS A C 1
ATOM 849 O O . LYS A 1 109 ? 6.357 -1.482 -13.660 1.00 91.19 109 LYS A O 1
ATOM 854 N N . LEU A 1 110 ? 5.761 -3.602 -14.103 1.00 92.81 110 LEU A N 1
ATOM 855 C CA . LEU A 1 110 ? 4.661 -3.696 -13.156 1.00 92.81 110 LEU A CA 1
ATOM 856 C C . LEU A 1 110 ? 5.198 -4.271 -11.849 1.00 92.81 110 LEU A C 1
ATOM 858 O O . LEU A 1 110 ? 5.720 -5.383 -11.833 1.00 92.81 110 LEU A O 1
ATOM 862 N N . PHE A 1 111 ? 5.020 -3.538 -10.760 1.00 95.50 111 PHE A N 1
ATOM 863 C CA . PHE A 1 111 ? 5.394 -3.966 -9.420 1.00 95.50 111 PHE A CA 1
ATOM 864 C C . PHE A 1 111 ? 4.166 -4.195 -8.549 1.00 95.50 111 PHE A C 1
ATOM 866 O O . PHE A 1 111 ? 3.113 -3.587 -8.762 1.00 95.50 111 PHE A O 1
ATOM 873 N N . SER A 1 112 ? 4.332 -5.043 -7.539 1.00 96.12 112 SER A N 1
ATOM 874 C CA . SER A 1 112 ? 3.363 -5.278 -6.476 1.00 96.12 112 SER A CA 1
ATOM 875 C C . SER A 1 112 ? 4.040 -5.267 -5.116 1.00 96.12 112 SER A C 1
ATOM 877 O O . SER A 1 112 ? 5.125 -5.814 -4.947 1.00 96.12 112 SER A O 1
ATOM 879 N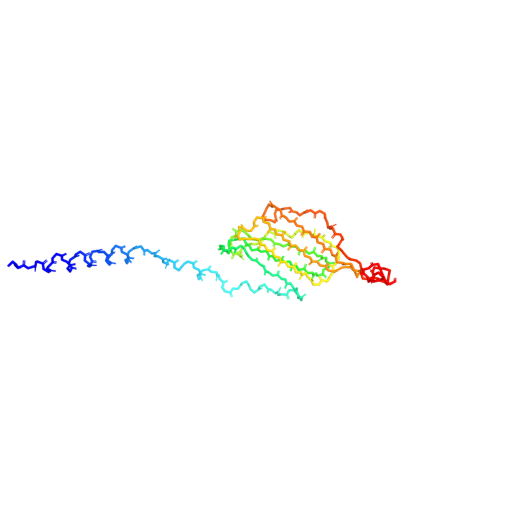 N . SER A 1 113 ? 3.363 -4.713 -4.119 1.00 97.44 113 SER A N 1
ATOM 880 C CA . SER A 1 113 ? 3.704 -4.888 -2.711 1.00 97.44 113 SER A CA 1
ATOM 881 C C . SER A 1 113 ? 2.428 -5.090 -1.901 1.00 97.44 113 SER A C 1
ATOM 883 O O . SER A 1 113 ? 1.341 -4.648 -2.286 1.00 97.44 113 SER A O 1
ATOM 885 N N . ALA A 1 114 ? 2.559 -5.805 -0.791 1.00 97.06 114 ALA A N 1
ATOM 886 C CA . ALA A 1 114 ? 1.450 -6.184 0.058 1.00 97.06 114 ALA A CA 1
ATOM 887 C C . ALA A 1 114 ? 1.784 -5.990 1.537 1.00 97.06 114 ALA A C 1
ATOM 889 O O . ALA A 1 114 ? 2.936 -6.100 1.956 1.00 97.06 114 ALA A O 1
ATOM 890 N N . SER A 1 115 ? 0.743 -5.740 2.316 1.00 98.25 115 SER A N 1
ATOM 891 C CA . SER A 1 115 ? 0.758 -5.724 3.773 1.00 98.25 115 SER A CA 1
ATOM 892 C C . SER A 1 115 ? -0.200 -6.788 4.294 1.00 98.25 115 SER A C 1
ATOM 894 O O . SER A 1 115 ? -1.244 -7.029 3.687 1.00 98.25 115 SER A O 1
ATOM 896 N N . SER A 1 116 ? 0.155 -7.393 5.425 1.00 97.12 116 SER A N 1
ATOM 897 C CA . SER A 1 116 ? -0.687 -8.314 6.198 1.00 97.12 116 SER A CA 1
ATOM 898 C C . SER A 1 116 ? -0.852 -7.855 7.652 1.00 97.12 116 SER A C 1
ATOM 900 O O . SER A 1 116 ? -1.063 -8.671 8.542 1.00 97.12 116 SER A O 1
ATOM 902 N N . ASP A 1 117 ? -0.648 -6.564 7.918 1.00 97.38 117 ASP A N 1
ATOM 903 C CA . ASP A 1 117 ? -0.662 -5.956 9.255 1.00 97.38 117 ASP A CA 1
ATOM 904 C C . ASP A 1 117 ? -1.382 -4.593 9.248 1.00 97.38 117 ASP A C 1
ATOM 906 O O . ASP A 1 117 ? -0.963 -3.609 9.874 1.00 97.38 117 ASP A O 1
ATOM 910 N N . ASN A 1 118 ? -2.482 -4.521 8.491 1.00 95.50 118 ASN A N 1
ATOM 911 C CA . ASN A 1 118 ? -3.286 -3.313 8.309 1.00 95.50 118 ASN A CA 1
ATOM 912 C C . ASN A 1 118 ? -2.472 -2.124 7.773 1.00 95.50 118 ASN A C 1
ATOM 914 O O . ASN A 1 118 ? -2.649 -0.991 8.236 1.00 95.50 118 ASN A O 1
ATOM 918 N N . GLY A 1 119 ? -1.551 -2.356 6.837 1.00 95.62 119 GLY A N 1
ATOM 919 C CA . GLY A 1 119 ? -0.667 -1.336 6.267 1.00 95.62 119 GLY A CA 1
ATOM 920 C C . GLY A 1 119 ? 0.382 -0.809 7.248 1.00 95.62 119 GLY A C 1
ATOM 921 O O . GLY A 1 119 ? 0.799 0.341 7.124 1.00 95.62 119 GLY A O 1
ATOM 922 N N . GLY A 1 120 ? 0.728 -1.566 8.295 1.00 95.31 120 GLY A N 1
ATOM 923 C CA . GLY A 1 120 ? 1.814 -1.224 9.221 1.00 95.31 120 GLY A CA 1
ATOM 924 C C . GLY A 1 120 ? 3.184 -1.347 8.560 1.00 95.31 120 GLY A C 1
ATOM 925 O O . GLY A 1 120 ? 4.005 -0.436 8.664 1.00 95.31 120 GLY A O 1
ATOM 926 N N . SER A 1 121 ? 3.384 -2.429 7.822 1.00 96.06 121 SER A N 1
ATOM 927 C CA . SER A 1 121 ? 4.561 -2.728 7.024 1.00 96.06 121 SER A CA 1
ATOM 928 C C . SER A 1 121 ? 4.153 -3.319 5.677 1.00 96.06 121 SER A C 1
ATOM 930 O O . SER A 1 121 ? 3.046 -3.830 5.502 1.00 96.06 121 SER A O 1
ATOM 932 N N . PHE A 1 122 ? 5.047 -3.193 4.704 1.00 97.06 122 PHE A N 1
ATOM 933 C CA . PHE A 1 122 ? 4.877 -3.714 3.356 1.00 97.06 122 PHE A CA 1
ATOM 934 C C . PHE A 1 122 ? 6.088 -4.569 3.014 1.00 97.06 122 PHE A C 1
ATOM 936 O O . PHE A 1 122 ? 7.206 -4.243 3.416 1.00 97.06 122 PHE A O 1
ATOM 943 N N . ILE A 1 123 ? 5.861 -5.660 2.289 1.00 97.12 123 ILE A N 1
ATOM 944 C CA . ILE A 1 123 ? 6.954 -6.473 1.756 1.00 97.12 123 ILE A CA 1
ATOM 945 C C . ILE A 1 123 ? 7.730 -5.697 0.690 1.00 97.12 123 ILE A C 1
ATOM 947 O O . ILE A 1 123 ? 7.186 -4.787 0.051 1.00 97.12 123 ILE A O 1
ATOM 951 N N . ASP A 1 124 ? 8.977 -6.102 0.458 1.00 96.19 124 ASP A N 1
ATOM 952 C CA . ASP A 1 124 ? 9.759 -5.573 -0.655 1.00 96.19 124 ASP A CA 1
ATOM 953 C C . ASP A 1 124 ? 9.000 -5.761 -1.984 1.00 96.19 124 ASP A C 1
ATOM 955 O O . ASP A 1 124 ? 8.346 -6.796 -2.178 1.00 96.19 124 ASP A O 1
ATOM 959 N N . PRO A 1 125 ? 9.040 -4.774 -2.899 1.00 95.56 125 PRO A N 1
ATOM 960 C CA . PRO A 1 125 ? 8.326 -4.857 -4.164 1.00 95.56 125 PRO A CA 1
ATOM 961 C C . PRO A 1 125 ? 8.734 -6.070 -4.992 1.00 95.56 125 PRO A C 1
ATOM 963 O O . PRO A 1 125 ? 9.915 -6.342 -5.200 1.00 95.56 125 PRO A O 1
ATOM 966 N N . ILE A 1 126 ? 7.731 -6.749 -5.534 1.00 95.06 126 ILE A N 1
ATOM 967 C CA . ILE A 1 126 ? 7.891 -7.866 -6.458 1.00 95.06 126 ILE A CA 1
ATOM 968 C C . ILE A 1 126 ? 7.608 -7.356 -7.870 1.00 95.06 126 ILE A C 1
ATOM 970 O O . ILE A 1 126 ? 6.566 -6.744 -8.109 1.00 95.06 126 ILE A O 1
ATOM 974 N N . GLU A 1 127 ? 8.520 -7.614 -8.808 1.00 94.50 127 GLU A N 1
ATOM 975 C CA . GLU A 1 127 ? 8.288 -7.396 -10.239 1.00 94.50 127 GLU A CA 1
ATOM 976 C C . GLU A 1 127 ? 7.333 -8.480 -10.763 1.00 94.50 127 GLU A C 1
ATOM 978 O O . GLU A 1 127 ? 7.618 -9.671 -10.656 1.00 94.50 127 GLU A O 1
ATOM 983 N N . LEU A 1 128 ? 6.182 -8.070 -11.294 1.00 91.12 128 LEU A N 1
ATOM 984 C CA . LEU A 1 128 ? 5.168 -8.969 -11.851 1.00 91.12 128 LEU A CA 1
ATOM 985 C C . LEU A 1 128 ? 5.304 -9.143 -13.362 1.00 91.12 128 LEU A C 1
ATOM 987 O O . LEU A 1 128 ? 4.965 -10.195 -13.892 1.00 91.12 128 LEU A O 1
ATOM 991 N N . TYR A 1 129 ? 5.727 -8.087 -14.054 1.00 89.56 129 TYR A N 1
ATOM 992 C CA . TYR A 1 129 ? 5.806 -8.049 -15.508 1.00 89.56 129 TYR A CA 1
ATOM 993 C C . TYR A 1 129 ? 6.766 -6.943 -15.942 1.00 89.56 129 TYR A C 1
ATOM 995 O O . TYR A 1 129 ? 6.767 -5.864 -15.349 1.00 89.56 129 TYR A O 1
ATOM 1003 N N . THR A 1 130 ? 7.522 -7.169 -17.010 1.00 90.44 130 THR A N 1
ATOM 1004 C CA . THR A 1 130 ? 8.275 -6.123 -17.708 1.00 90.44 130 THR A CA 1
ATOM 1005 C C . THR A 1 130 ? 7.669 -5.957 -19.092 1.00 90.44 130 THR A C 1
ATOM 1007 O O . THR A 1 130 ? 7.440 -6.937 -19.776 1.00 90.44 130 THR A O 1
ATOM 1010 N N . CYS A 1 131 ? 7.388 -4.725 -19.514 1.00 82.56 131 CYS A N 1
ATOM 1011 C CA . CYS A 1 131 ? 6.940 -4.426 -20.870 1.00 82.56 131 CYS A CA 1
ATOM 1012 C C . CYS A 1 131 ? 8.161 -4.186 -21.765 1.00 82.56 131 CYS A C 1
ATOM 1014 O O . CYS A 1 131 ? 8.604 -3.048 -21.971 1.00 82.56 131 CYS A O 1
ATOM 1016 N N . ASP A 1 132 ? 8.712 -5.279 -22.281 1.00 83.88 132 ASP A N 1
ATOM 1017 C CA . ASP A 1 132 ? 9.742 -5.294 -23.315 1.00 83.88 132 ASP A CA 1
ATOM 1018 C C . ASP A 1 132 ? 9.363 -6.256 -24.457 1.00 83.88 132 ASP A C 1
ATOM 1020 O O . ASP A 1 132 ? 8.324 -6.912 -24.446 1.00 83.88 132 ASP A O 1
ATOM 1024 N N . ILE A 1 133 ? 10.159 -6.267 -25.526 1.00 77.88 133 ILE A N 1
ATOM 1025 C CA . ILE A 1 133 ? 9.857 -7.092 -26.706 1.00 77.88 133 ILE A CA 1
ATOM 1026 C C . ILE A 1 133 ? 10.062 -8.584 -26.387 1.00 77.88 133 ILE A C 1
ATOM 1028 O O . ILE A 1 133 ? 9.364 -9.431 -26.935 1.00 77.88 133 ILE A O 1
ATOM 1032 N N . GLU A 1 134 ? 10.986 -8.909 -25.482 1.00 77.62 134 GLU A N 1
ATOM 1033 C CA . GLU A 1 134 ? 11.335 -10.287 -25.120 1.00 77.62 134 GLU A CA 1
ATOM 1034 C C . GLU A 1 134 ? 10.248 -10.951 -24.258 1.00 77.62 134 GLU A C 1
ATOM 1036 O O . GLU A 1 134 ? 9.859 -12.091 -24.521 1.00 77.62 134 GLU A O 1
ATOM 1041 N N . SER A 1 135 ? 9.677 -10.230 -23.292 1.00 69.00 135 SER A N 1
ATOM 1042 C CA . SER A 1 135 ? 8.507 -10.661 -22.509 1.00 69.00 135 SER A CA 1
ATOM 1043 C C . SER A 1 135 ? 7.282 -10.907 -23.388 1.00 69.00 135 SER A C 1
ATOM 1045 O O . SER A 1 135 ? 6.609 -11.921 -23.213 1.00 69.00 135 SER A O 1
ATOM 1047 N N . PHE A 1 136 ? 7.037 -10.054 -24.389 1.00 68.75 136 PHE A N 1
ATOM 1048 C CA . PHE A 1 136 ? 5.937 -10.245 -25.338 1.00 68.75 136 PHE A CA 1
ATOM 1049 C C . PHE A 1 136 ? 6.080 -11.545 -26.143 1.00 68.75 136 PHE A C 1
ATOM 1051 O O . PHE A 1 136 ? 5.107 -12.278 -26.320 1.00 68.75 136 PHE A O 1
ATOM 1058 N N . ILE A 1 137 ? 7.293 -11.859 -26.606 1.00 73.88 137 ILE A N 1
ATOM 1059 C CA . ILE A 1 137 ? 7.591 -13.111 -27.323 1.00 73.88 137 ILE A CA 1
ATOM 1060 C C . ILE A 1 137 ? 7.402 -14.318 -26.389 1.00 73.88 137 ILE A C 1
ATOM 1062 O O . ILE A 1 137 ? 6.786 -15.315 -26.764 1.00 73.88 137 ILE A O 1
ATOM 1066 N N . THR A 1 138 ? 7.850 -14.198 -25.137 1.00 70.50 138 THR A N 1
ATOM 1067 C CA . THR A 1 138 ? 7.772 -15.275 -24.138 1.00 70.50 138 THR A CA 1
ATOM 1068 C C . THR A 1 138 ? 6.328 -15.598 -23.734 1.00 70.50 138 THR A C 1
ATOM 1070 O O . THR A 1 138 ? 5.975 -16.769 -23.614 1.00 70.50 138 THR A O 1
ATOM 1073 N N . GLU A 1 139 ? 5.462 -14.593 -23.568 1.00 69.06 139 GLU A N 1
ATOM 1074 C CA . GLU A 1 139 ? 4.041 -14.809 -23.250 1.00 69.06 139 GLU A CA 1
ATOM 1075 C C . GLU A 1 139 ? 3.225 -15.339 -24.438 1.00 69.06 139 GLU A C 1
ATOM 1077 O O . GLU A 1 139 ? 2.249 -16.066 -24.241 1.00 69.06 139 GLU A O 1
ATOM 1082 N N . THR A 1 140 ? 3.607 -15.001 -25.674 1.00 67.62 140 THR A N 1
ATOM 1083 C CA . THR A 1 140 ? 2.849 -15.396 -26.875 1.00 67.62 140 THR A CA 1
ATOM 1084 C C . THR A 1 140 ? 3.244 -16.759 -27.450 1.00 67.62 140 THR A C 1
ATOM 1086 O O . THR A 1 140 ? 2.521 -17.261 -28.310 1.00 67.62 140 THR A O 1
ATOM 1089 N N . ASN A 1 141 ? 4.308 -17.404 -26.945 1.00 59.88 141 ASN A N 1
ATOM 1090 C CA . ASN A 1 141 ? 4.871 -18.648 -27.503 1.00 59.88 141 ASN A CA 1
ATOM 1091 C C . ASN A 1 141 ? 5.082 -18.575 -29.033 1.00 59.88 141 ASN A C 1
ATOM 1093 O O . ASN A 1 141 ? 4.834 -19.556 -29.741 1.00 59.88 141 ASN A O 1
ATOM 1097 N N . ILE A 1 142 ? 5.481 -17.407 -29.546 1.00 55.97 142 ILE A N 1
ATOM 1098 C CA . ILE A 1 142 ? 5.848 -17.206 -30.957 1.00 55.97 142 ILE A CA 1
ATOM 1099 C C . ILE A 1 142 ? 7.362 -17.322 -31.108 1.00 55.97 142 ILE A C 1
ATOM 1101 O O . ILE A 1 142 ? 8.080 -16.803 -30.228 1.00 55.97 142 ILE A O 1
#

Secondary structure (DSSP, 8-state):
----HHHHHHHHHHHHHHHHHS-TT---SS-S-S-------TT-EEEE-TTS-SEEEEEESSSEEEEEESSTTSS-PPPEEEES--SPPEEEE-TTS--EEEEEEETTEEEEEEESSTTS--PPPEEEEE-SHHHHHHHHT-

Sequence (142 aa):
MKRNIKYFLFLSVLIFAIFSNTKIFAEEFWDIPAKQIVKSATGAKIVSDTAGKNVYVAYACISMNIKKSSDYGKTFSSSSQLGSGVGLPNISTNDTGEYVYVIWVEDKKLFSSASSDNGGSFIDPIELYTCDIESFITETNI

Radius of gyration: 24.97 Å; chains: 1; bounding box: 76×39×58 Å